Protein AF-A0A392Q254-F1 (afdb_monomer_lite)

Organism: NCBI:txid97028

pLDDT: mean 84.37, std 14.73, range [46.84, 97.69]

Structure (mmCIF, N/CA/C/O backbone):
data_AF-A0A392Q254-F1
#
_entry.id   AF-A0A392Q254-F1
#
loop_
_atom_site.group_PDB
_atom_site.id
_atom_site.type_symbol
_atom_site.label_atom_id
_atom_site.label_alt_id
_atom_site.label_comp_id
_atom_site.label_asym_id
_atom_site.label_entity_id
_atom_site.label_seq_id
_atom_site.pdbx_PDB_ins_code
_atom_site.Cartn_x
_atom_site.Cartn_y
_atom_site.Cartn_z
_atom_site.occupancy
_atom_site.B_iso_or_equiv
_atom_site.auth_seq_id
_atom_site.auth_comp_id
_atom_site.auth_asym_id
_atom_site.auth_atom_id
_atom_site.pdbx_PDB_model_num
ATOM 1 N N . SER A 1 1 ? -41.904 5.767 45.698 1.00 47.25 1 SER A N 1
ATOM 2 C CA . SER A 1 1 ? -41.052 6.092 44.534 1.00 47.25 1 SER A CA 1
ATOM 3 C C . SER A 1 1 ? -41.059 4.931 43.553 1.00 47.25 1 SER A C 1
ATOM 5 O O . SER A 1 1 ? -41.147 3.792 44.000 1.00 47.25 1 SER A O 1
ATOM 7 N N . LYS A 1 2 ? -40.948 5.203 42.249 1.00 46.84 2 LYS A N 1
ATOM 8 C CA . LYS A 1 2 ? -40.449 4.254 41.241 1.00 46.84 2 LYS A CA 1
ATOM 9 C C . LYS A 1 2 ? -39.588 5.047 40.269 1.00 46.84 2 LYS A C 1
ATOM 11 O O . LYS A 1 2 ? -40.100 5.694 39.357 1.00 46.84 2 LYS A O 1
ATOM 16 N N . ASP A 1 3 ? -38.287 5.031 40.512 1.00 54.78 3 ASP A N 1
ATOM 17 C CA . ASP A 1 3 ? -37.317 5.740 39.696 1.00 54.78 3 ASP A CA 1
ATOM 18 C C . ASP A 1 3 ? -37.406 5.288 38.242 1.00 54.78 3 ASP A C 1
ATOM 20 O O . ASP A 1 3 ? -37.226 4.111 37.912 1.00 54.78 3 ASP A O 1
ATOM 24 N N . ARG A 1 4 ? -37.668 6.253 37.355 1.00 59.25 4 ARG A N 1
ATOM 25 C CA . ARG A 1 4 ? -37.505 6.077 35.913 1.00 59.25 4 ARG A CA 1
ATOM 26 C C . ARG A 1 4 ? -36.013 5.901 35.659 1.00 59.25 4 ARG A C 1
ATOM 28 O O . ARG A 1 4 ? -35.321 6.888 35.413 1.00 59.25 4 ARG A O 1
ATOM 35 N N . LYS A 1 5 ? -35.525 4.655 35.778 1.00 60.88 5 LYS A N 1
ATOM 36 C CA . LYS A 1 5 ? -34.145 4.258 35.462 1.00 60.88 5 LYS A CA 1
ATOM 37 C C . LYS A 1 5 ? -33.780 4.927 34.145 1.00 60.88 5 LYS A C 1
ATOM 39 O O . LYS A 1 5 ? -34.353 4.595 33.107 1.00 60.88 5 LYS A O 1
ATOM 44 N N . ARG A 1 6 ? -32.890 5.921 34.211 1.00 59.59 6 ARG A N 1
ATOM 45 C CA . ARG A 1 6 ? -32.468 6.676 33.032 1.00 59.59 6 ARG A CA 1
ATOM 46 C C . ARG A 1 6 ? -31.986 5.661 32.007 1.00 59.59 6 ARG A C 1
ATOM 48 O O . ARG A 1 6 ? -31.076 4.890 32.305 1.00 59.59 6 ARG A O 1
ATOM 55 N N . PHE A 1 7 ? -32.573 5.695 30.812 1.00 58.03 7 PHE A N 1
ATOM 56 C CA . PHE A 1 7 ? -31.972 5.097 2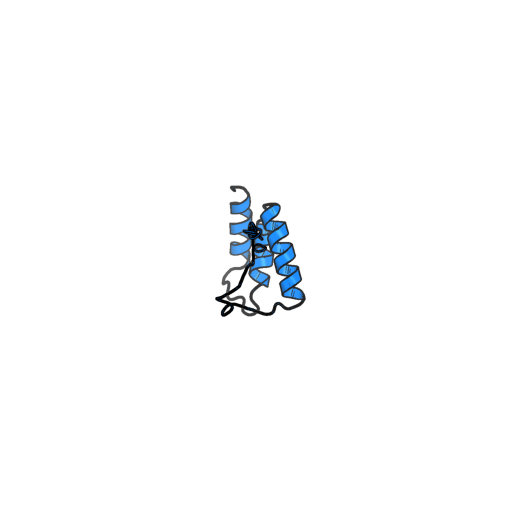9.627 1.00 58.03 7 PHE A CA 1
ATOM 57 C C . PHE A 1 7 ? -30.689 5.879 29.328 1.00 58.03 7 PHE A C 1
ATOM 59 O O . PHE A 1 7 ? -30.638 6.746 28.455 1.00 58.03 7 PHE A O 1
ATOM 66 N N . PHE A 1 8 ? -29.639 5.583 30.093 1.00 60.50 8 PHE A N 1
ATOM 67 C CA . PHE A 1 8 ? -28.274 5.783 29.659 1.00 60.50 8 PHE A CA 1
ATOM 68 C C . PHE A 1 8 ? -28.111 4.886 28.436 1.00 60.50 8 PHE A C 1
ATOM 70 O O . PHE A 1 8 ? -27.793 3.706 28.561 1.00 60.50 8 PHE A O 1
ATOM 77 N N . LYS A 1 9 ? -28.387 5.442 27.250 1.00 62.62 9 LYS A N 1
ATOM 78 C CA . LYS A 1 9 ? -27.873 4.877 26.006 1.00 62.62 9 LYS A CA 1
ATOM 79 C C . LYS A 1 9 ? -26.373 4.730 26.233 1.00 62.62 9 LYS A C 1
ATOM 81 O O . LYS A 1 9 ? -25.694 5.738 26.444 1.00 62.62 9 LYS A O 1
ATOM 86 N N . SER A 1 10 ? -25.886 3.493 26.278 1.00 69.75 10 SER A N 1
ATOM 87 C CA . SER A 1 10 ? -24.453 3.228 26.263 1.00 69.75 10 SER A CA 1
ATOM 88 C C . SER A 1 10 ? -23.854 3.997 25.089 1.00 69.75 10 SER A C 1
ATOM 90 O O . SER A 1 10 ? -24.485 4.126 24.033 1.00 69.75 10 SER A O 1
ATOM 92 N N . LYS A 1 11 ? -22.654 4.559 25.271 1.00 78.44 11 LYS A N 1
ATOM 93 C CA . LYS A 1 11 ? -21.939 5.117 24.121 1.00 78.44 11 LYS A CA 1
ATOM 94 C C . LYS A 1 11 ? -21.789 3.990 23.085 1.00 78.44 11 LYS A C 1
ATOM 96 O O . LYS A 1 11 ? -21.607 2.842 23.489 1.00 78.44 11 LYS A O 1
ATOM 101 N N . PRO A 1 12 ? -21.885 4.269 21.777 1.00 87.44 12 PRO A N 1
ATOM 102 C CA . PRO A 1 12 ? -21.544 3.265 20.782 1.00 87.44 12 PRO A CA 1
AT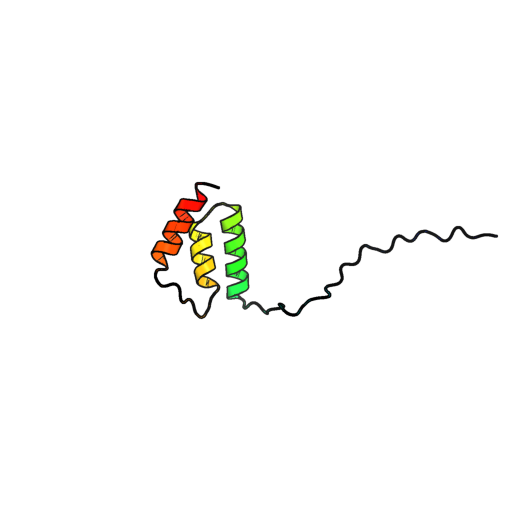OM 103 C C . PRO A 1 12 ? -20.074 2.879 20.987 1.00 87.44 12 PRO A C 1
ATOM 105 O O . PRO A 1 12 ? -19.182 3.716 20.860 1.00 87.44 12 PRO A O 1
ATOM 108 N N . HIS A 1 13 ? -19.842 1.626 21.372 1.00 86.50 13 HIS A N 1
ATOM 109 C CA . HIS A 1 13 ? -18.514 1.063 21.580 1.00 86.50 13 HIS A CA 1
ATOM 110 C C . HIS A 1 13 ? -18.187 0.150 20.399 1.00 86.50 13 HIS A C 1
ATOM 112 O O . HIS A 1 13 ? -18.940 -0.778 20.110 1.00 86.50 13 HIS A O 1
ATOM 118 N N . VAL A 1 14 ? -17.067 0.414 19.729 1.00 91.88 14 VAL A N 1
ATOM 119 C CA . VAL A 1 14 ? -16.491 -0.490 18.727 1.00 91.88 14 VAL A CA 1
ATOM 120 C C . VAL A 1 14 ? -15.481 -1.381 19.442 1.00 91.88 14 VAL A C 1
ATOM 122 O O . VAL A 1 14 ? -14.638 -0.879 20.184 1.00 91.88 14 VAL A O 1
ATOM 125 N N . ILE A 1 15 ? -15.582 -2.692 19.235 1.00 92.50 15 ILE A N 1
ATOM 126 C CA . ILE A 1 15 ? -14.664 -3.695 19.779 1.00 92.50 15 ILE A CA 1
ATOM 127 C C . ILE A 1 15 ? -14.146 -4.511 18.597 1.00 92.50 15 ILE A C 1
ATOM 129 O O . ILE A 1 15 ? -14.938 -5.083 17.849 1.00 92.50 15 ILE A O 1
ATOM 133 N N . PHE A 1 16 ? -12.828 -4.557 18.428 1.00 93.12 16 PHE A N 1
ATOM 134 C CA . PHE A 1 16 ? -12.181 -5.409 17.435 1.00 93.12 16 PHE A CA 1
ATOM 135 C C . PHE A 1 16 ? -12.027 -6.811 18.031 1.00 93.12 16 PHE A C 1
ATOM 137 O O . PHE A 1 16 ? -11.335 -6.979 19.033 1.00 93.12 16 PHE A O 1
ATOM 144 N N . LEU A 1 17 ? -12.735 -7.790 17.461 1.00 95.50 17 LEU A N 1
ATOM 145 C 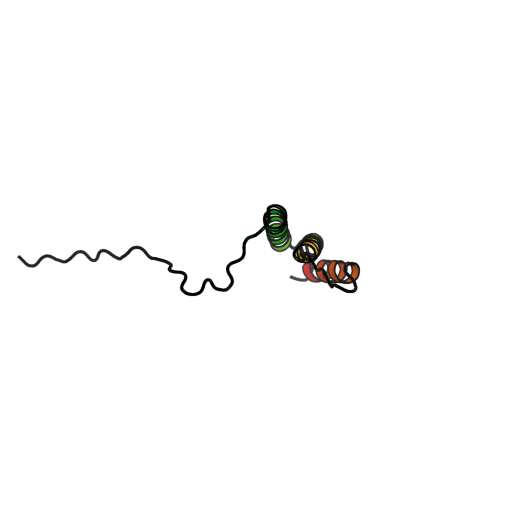CA . LEU A 1 17 ? -12.720 -9.188 17.920 1.00 95.50 17 LEU A CA 1
ATOM 146 C C . LEU A 1 17 ? -11.736 -10.053 17.125 1.00 95.50 17 LEU A C 1
ATOM 148 O O . LEU A 1 17 ? -11.124 -10.950 17.694 1.00 95.50 17 LEU A O 1
ATOM 152 N N . ASP A 1 18 ? -11.563 -9.755 15.836 1.00 93.75 18 ASP A N 1
ATOM 153 C CA . ASP A 1 18 ? -10.453 -10.259 15.034 1.00 93.75 18 ASP A CA 1
ATOM 154 C C . ASP A 1 18 ? -9.410 -9.146 14.878 1.00 93.75 18 ASP A C 1
ATOM 156 O O . ASP A 1 18 ? -9.721 -8.027 14.463 1.00 93.75 18 ASP A O 1
ATOM 160 N N . VAL A 1 19 ? -8.177 -9.473 15.255 1.00 93.31 19 VAL A N 1
ATOM 161 C CA . VAL A 1 19 ? -6.973 -8.651 15.092 1.00 93.31 19 VAL A CA 1
ATOM 162 C C . VAL A 1 19 ? -5.817 -9.473 14.499 1.00 93.31 19 VAL A C 1
ATOM 164 O O . VAL A 1 19 ? -4.683 -9.001 14.474 1.00 93.31 19 VAL A O 1
ATOM 167 N N . GLY A 1 20 ? -6.076 -10.689 14.000 1.00 96.12 20 GLY A N 1
ATOM 168 C CA . GLY A 1 20 ? -5.049 -11.619 13.511 1.00 96.12 20 GLY A CA 1
ATOM 169 C C . GLY A 1 20 ? -4.305 -11.143 12.259 1.00 96.12 20 GLY A C 1
ATOM 170 O O . GLY A 1 20 ? -3.200 -11.600 11.994 1.00 96.12 20 GLY A O 1
ATOM 171 N N . MET A 1 21 ? -4.876 -10.182 11.526 1.00 92.31 21 MET A N 1
ATOM 172 C CA . MET A 1 21 ? -4.255 -9.513 10.372 1.00 92.31 21 MET A CA 1
ATOM 173 C C . MET A 1 21 ? -3.599 -8.163 10.728 1.00 92.31 21 MET A C 1
ATOM 175 O O . MET A 1 21 ? -3.337 -7.347 9.845 1.00 92.31 21 MET A O 1
ATOM 179 N N . THR A 1 22 ? -3.348 -7.889 12.014 1.00 92.88 22 THR A N 1
ATOM 180 C CA . THR A 1 22 ? -2.634 -6.672 12.439 1.00 92.88 22 THR A CA 1
ATOM 181 C C . THR A 1 22 ? -1.176 -6.729 11.992 1.00 92.88 22 THR A C 1
ATOM 183 O O . THR A 1 22 ? -0.469 -7.685 12.300 1.00 92.88 22 THR A O 1
ATOM 186 N N . ALA A 1 23 ? -0.713 -5.682 11.309 1.00 89.88 23 ALA A N 1
ATOM 187 C CA . ALA A 1 23 ? 0.663 -5.554 10.844 1.00 89.88 23 ALA A CA 1
ATOM 188 C C . ALA A 1 23 ? 1.243 -4.181 11.202 1.00 89.88 23 ALA A C 1
ATOM 190 O O . ALA A 1 23 ? 0.555 -3.160 11.124 1.00 89.88 23 ALA A O 1
ATOM 191 N N . GLU A 1 24 ? 2.527 -4.150 11.557 1.00 91.94 24 GLU A N 1
ATOM 192 C CA . GLU A 1 24 ? 3.276 -2.902 11.691 1.00 91.94 24 GLU A CA 1
ATOM 193 C C . GLU A 1 24 ? 3.726 -2.391 10.317 1.00 91.94 24 GLU A C 1
ATOM 195 O O . GLU A 1 24 ? 4.169 -3.155 9.459 1.00 91.94 24 GLU A O 1
ATOM 200 N N . LEU A 1 25 ? 3.632 -1.076 10.114 1.00 91.00 25 LEU A N 1
ATOM 201 C CA . LEU A 1 25 ? 4.044 -0.399 8.885 1.00 91.00 25 LEU A CA 1
ATOM 202 C C . LEU A 1 25 ? 5.310 0.414 9.149 1.00 91.00 25 LEU A C 1
ATOM 204 O O . LEU A 1 25 ? 5.328 1.253 10.056 1.00 91.00 25 LEU A O 1
ATOM 208 N N . SER A 1 26 ? 6.347 0.233 8.328 1.00 92.44 26 SER A N 1
ATOM 209 C CA . SER A 1 26 ? 7.552 1.059 8.437 1.00 92.44 26 SER A CA 1
ATOM 210 C C . SER A 1 26 ? 7.276 2.513 8.024 1.00 92.44 26 SER A C 1
ATOM 212 O O . SER A 1 26 ? 6.242 2.837 7.429 1.00 92.44 26 SER A O 1
ATOM 214 N N . GLY A 1 27 ? 8.212 3.419 8.326 1.00 94.44 27 GLY A N 1
ATOM 215 C CA . GLY A 1 27 ? 8.085 4.836 7.967 1.00 94.44 27 GLY A CA 1
ATOM 216 C C . GLY A 1 27 ? 7.843 5.061 6.468 1.00 94.44 27 GLY A C 1
ATOM 217 O O . GLY A 1 27 ? 6.999 5.880 6.105 1.00 94.44 27 GLY A O 1
ATOM 218 N N . SER A 1 28 ? 8.512 4.287 5.606 1.00 93.12 28 SER A N 1
ATOM 219 C CA . SER A 1 28 ? 8.303 4.313 4.154 1.00 93.12 28 SER A CA 1
ATOM 220 C C . SER A 1 28 ? 6.934 3.770 3.749 1.00 93.12 28 SER A C 1
ATOM 222 O O . SER A 1 28 ? 6.266 4.389 2.925 1.00 93.12 28 SER A O 1
ATOM 224 N N . ASP A 1 29 ? 6.477 2.672 4.355 1.00 93.50 29 ASP A N 1
ATOM 225 C CA . ASP A 1 29 ? 5.209 2.026 3.984 1.00 93.50 29 ASP A CA 1
ATOM 226 C C . ASP A 1 29 ? 4.020 2.940 4.320 1.00 93.50 29 ASP A C 1
ATOM 228 O O . ASP A 1 29 ? 3.097 3.094 3.522 1.00 93.50 29 ASP A O 1
ATOM 232 N N . ARG A 1 30 ? 4.086 3.635 5.466 1.00 95.12 30 ARG A N 1
ATOM 233 C CA . ARG A 1 30 ? 3.092 4.639 5.885 1.00 95.12 30 ARG A CA 1
ATOM 234 C C . ARG A 1 30 ? 2.988 5.810 4.905 1.00 95.12 30 ARG A C 1
ATOM 236 O O . ARG A 1 30 ? 1.880 6.253 4.611 1.00 95.12 30 ARG A O 1
ATOM 243 N N . VAL A 1 31 ? 4.117 6.310 4.398 1.00 96.75 31 VAL A N 1
ATOM 244 C CA . VAL A 1 31 ? 4.141 7.390 3.393 1.00 96.75 31 VAL A CA 1
ATOM 245 C C . VAL A 1 31 ? 3.651 6.879 2.036 1.00 96.75 31 VAL A C 1
ATOM 247 O O . VAL A 1 31 ? 2.835 7.533 1.393 1.00 96.75 31 VAL A O 1
ATOM 250 N N . ASN A 1 32 ? 4.080 5.687 1.622 1.00 96.44 32 ASN A N 1
ATOM 251 C CA . ASN A 1 32 ? 3.699 5.100 0.341 1.00 96.44 32 ASN A CA 1
ATOM 252 C C . ASN A 1 32 ? 2.198 4.756 0.268 1.00 96.44 32 ASN A C 1
ATOM 254 O O . ASN A 1 32 ? 1.564 5.014 -0.752 1.00 96.44 32 ASN A O 1
ATOM 258 N N . LEU A 1 33 ? 1.600 4.261 1.360 1.00 95.56 33 LEU A N 1
ATOM 259 C CA . LEU A 1 33 ? 0.146 4.080 1.476 1.00 95.56 33 LEU A CA 1
ATOM 260 C C . LEU A 1 33 ? -0.611 5.416 1.438 1.00 95.56 33 LEU A C 1
ATOM 262 O O . LEU A 1 33 ? -1.664 5.508 0.809 1.00 95.56 33 LEU A O 1
ATOM 266 N N . LEU A 1 34 ? -0.083 6.468 2.074 1.00 97.31 34 LEU A N 1
ATOM 267 C CA . LEU A 1 34 ? -0.705 7.793 2.046 1.00 97.31 34 LEU A CA 1
ATOM 268 C C . L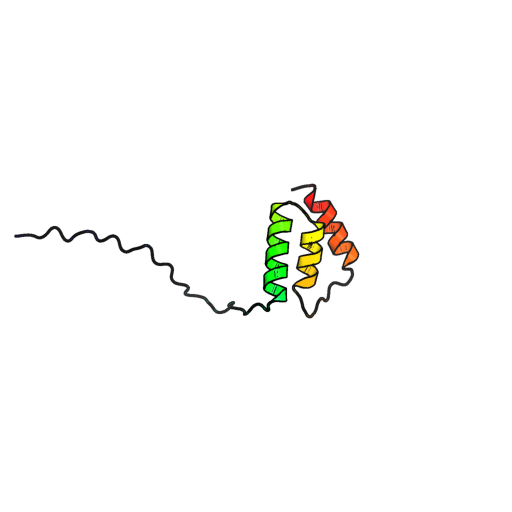EU A 1 34 ? -0.729 8.384 0.626 1.00 97.31 34 LEU A C 1
ATOM 270 O O . LEU A 1 34 ? -1.760 8.915 0.211 1.00 97.31 34 LEU A O 1
ATOM 274 N N . GLU A 1 35 ? 0.366 8.271 -0.133 1.00 97.69 35 GLU A N 1
ATOM 275 C CA . GLU A 1 35 ? 0.383 8.705 -1.537 1.00 97.69 35 GLU A CA 1
ATOM 276 C C . GLU A 1 35 ? -0.455 7.794 -2.445 1.00 97.69 35 GLU A C 1
ATOM 278 O O . GLU A 1 35 ? -1.144 8.312 -3.322 1.00 97.69 35 GLU A O 1
ATOM 283 N N . PHE A 1 36 ? -0.516 6.480 -2.189 1.00 95.62 36 PHE A N 1
ATOM 284 C CA . PHE A 1 36 ? -1.433 5.573 -2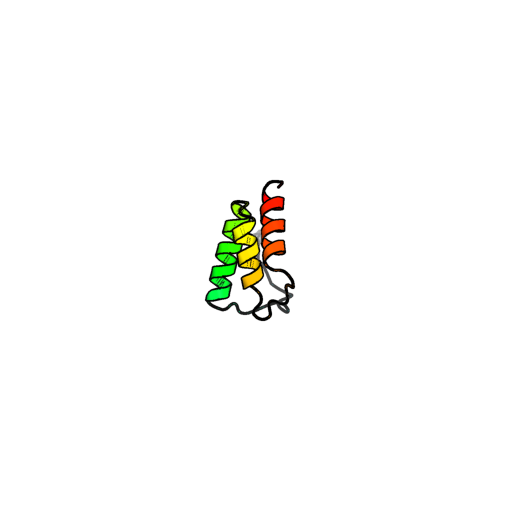.890 1.00 95.62 36 PHE A CA 1
ATOM 285 C C . PHE A 1 36 ? -2.895 6.030 -2.769 1.00 95.62 36 PHE A C 1
ATOM 287 O O . PHE A 1 36 ? -3.566 6.226 -3.782 1.00 95.62 36 PHE A O 1
ATOM 294 N N . PHE A 1 37 ? -3.388 6.277 -1.550 1.00 96.12 37 PHE A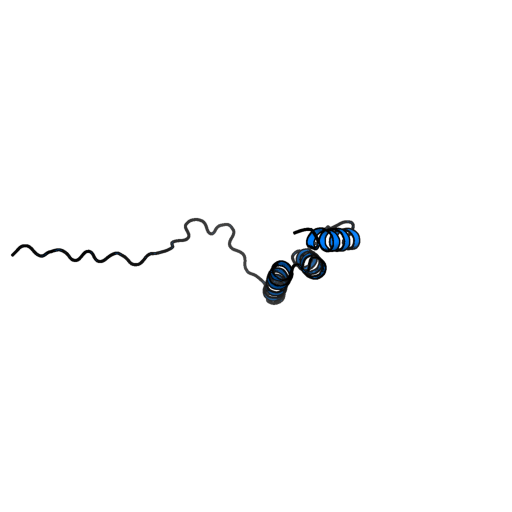 N 1
ATOM 295 C CA . PHE A 1 37 ? -4.772 6.726 -1.356 1.00 96.12 37 PHE A CA 1
ATOM 296 C C . PHE A 1 37 ? -5.036 8.115 -1.960 1.00 96.12 37 PHE A C 1
ATOM 298 O O . PHE A 1 37 ? -6.109 8.338 -2.522 1.00 96.12 37 PHE A O 1
ATOM 305 N N . LYS A 1 38 ? -4.059 9.034 -1.920 1.00 96.88 38 LYS A N 1
ATOM 306 C CA . LYS A 1 38 ? -4.150 10.330 -2.619 1.00 96.88 38 LYS A CA 1
ATOM 307 C C . LYS A 1 38 ? -4.210 10.170 -4.140 1.00 96.88 38 LYS A C 1
ATOM 309 O O . LYS A 1 38 ? -4.944 10.914 -4.783 1.00 96.88 38 LYS A O 1
ATOM 314 N N . ALA A 1 39 ? -3.450 9.236 -4.710 1.00 94.88 39 ALA A N 1
ATOM 315 C CA . ALA A 1 39 ? -3.442 8.955 -6.142 1.00 94.88 39 ALA A CA 1
ATOM 316 C C . ALA A 1 39 ? -4.781 8.355 -6.597 1.00 94.88 39 ALA A C 1
ATOM 318 O O . ALA A 1 39 ? -5.404 8.884 -7.516 1.00 94.88 39 ALA A O 1
ATOM 319 N N . VAL A 1 40 ? -5.290 7.344 -5.880 1.00 92.38 40 VAL A N 1
ATOM 320 C CA . VAL A 1 40 ? -6.620 6.752 -6.121 1.00 92.38 40 VAL A CA 1
ATOM 321 C C . VAL A 1 40 ? -7.722 7.815 -6.046 1.00 92.38 40 VAL A C 1
ATOM 323 O O . VAL A 1 40 ? -8.523 7.929 -6.971 1.00 92.38 40 VAL A O 1
ATOM 326 N N . ALA A 1 41 ? -7.723 8.665 -5.012 1.00 94.50 41 ALA A N 1
ATOM 327 C CA . ALA A 1 41 ? -8.701 9.751 -4.865 1.00 94.50 41 ALA A CA 1
ATOM 328 C C . ALA A 1 41 ? -8.627 10.825 -5.974 1.00 94.50 41 ALA A C 1
ATOM 330 O O . ALA A 1 41 ? -9.579 11.582 -6.158 1.00 94.50 41 ALA A O 1
ATOM 331 N N . ARG A 1 42 ? -7.513 10.897 -6.715 1.00 93.94 42 ARG A N 1
ATOM 332 C CA . ARG A 1 42 ? -7.289 11.807 -7.853 1.00 93.94 42 ARG A CA 1
ATOM 333 C C . ARG A 1 42 ? -7.419 11.129 -9.220 1.00 93.94 42 ARG A C 1
ATOM 335 O O . ARG A 1 42 ? -7.236 11.809 -10.224 1.00 93.94 42 ARG A O 1
ATOM 342 N N . ARG A 1 43 ? -7.715 9.822 -9.267 1.00 91.56 43 ARG A N 1
ATOM 343 C CA . ARG A 1 43 ? -7.683 8.980 -10.483 1.00 91.56 43 ARG A CA 1
ATOM 344 C C . ARG A 1 43 ? -6.302 8.921 -11.162 1.00 91.56 43 ARG A C 1
ATOM 346 O O . ARG A 1 43 ? -6.189 8.626 -12.347 1.00 91.56 43 ARG A O 1
ATOM 353 N N . ASP A 1 44 ? -5.231 9.151 -10.403 1.00 92.81 44 ASP A N 1
ATOM 354 C CA . ASP A 1 44 ? -3.852 9.022 -10.881 1.00 92.81 44 ASP A CA 1
ATOM 355 C C . ASP A 1 44 ? -3.413 7.548 -10.860 1.00 92.81 44 ASP A C 1
ATOM 357 O O . ASP A 1 44 ? -2.775 7.063 -9.921 1.00 92.81 44 ASP A O 1
ATOM 361 N N . GLY A 1 45 ? -3.778 6.825 -11.922 1.00 92.31 45 GLY A N 1
ATOM 362 C CA . GLY A 1 45 ? -3.437 5.412 -12.098 1.00 92.31 45 GLY A CA 1
ATOM 363 C C . GLY A 1 45 ? -1.934 5.134 -12.165 1.00 92.31 45 GLY A C 1
ATOM 364 O O . GLY A 1 45 ? -1.501 4.050 -11.777 1.00 92.31 45 GLY A O 1
ATOM 365 N N . ARG A 1 46 ? -1.122 6.113 -12.593 1.00 94.38 46 ARG A N 1
ATOM 366 C CA . ARG A 1 46 ? 0.339 5.979 -12.656 1.00 94.38 46 ARG A CA 1
ATOM 367 C C . ARG A 1 46 ? 0.930 5.968 -11.252 1.00 94.38 46 ARG A C 1
ATOM 369 O O . ARG A 1 46 ? 1.558 4.981 -10.871 1.00 94.38 46 ARG A O 1
ATOM 376 N N . THR A 1 47 ? 0.681 7.014 -10.464 1.00 95.06 47 THR A N 1
ATOM 377 C CA . THR A 1 47 ? 1.202 7.094 -9.092 1.00 95.06 47 THR A CA 1
ATOM 378 C C . THR A 1 47 ? 0.629 5.969 -8.228 1.00 95.06 47 THR A C 1
ATOM 380 O O . THR A 1 47 ? 1.362 5.381 -7.433 1.00 95.06 47 THR A O 1
ATOM 383 N N . ALA A 1 48 ? -0.639 5.583 -8.425 1.00 94.50 48 ALA A N 1
ATOM 384 C CA . ALA A 1 48 ? -1.237 4.441 -7.733 1.00 94.50 48 ALA A CA 1
ATOM 385 C C . ALA A 1 48 ? -0.510 3.115 -8.046 1.00 94.50 48 ALA A C 1
ATOM 387 O O . ALA A 1 48 ? -0.162 2.370 -7.124 1.00 94.50 48 ALA A O 1
ATOM 388 N N . ALA A 1 49 ? -0.216 2.827 -9.319 1.00 93.50 49 ALA A N 1
ATOM 389 C CA . ALA A 1 49 ? 0.525 1.629 -9.717 1.00 93.50 49 ALA A CA 1
ATOM 390 C C . ALA A 1 49 ? 1.965 1.628 -9.184 1.00 93.50 49 ALA A C 1
ATOM 392 O O . ALA A 1 49 ? 2.422 0.639 -8.609 1.00 93.50 49 ALA A O 1
ATOM 393 N N . GLU A 1 50 ? 2.666 2.757 -9.310 1.00 94.38 50 GLU A N 1
ATOM 394 C CA . GLU A 1 50 ? 4.029 2.930 -8.804 1.00 94.38 50 GLU A CA 1
ATOM 395 C C . GLU A 1 50 ? 4.086 2.793 -7.275 1.00 94.38 50 GLU A C 1
ATOM 397 O O . GLU A 1 50 ? 5.040 2.230 -6.740 1.00 94.38 50 GLU A O 1
ATOM 402 N N . CYS A 1 51 ? 3.081 3.282 -6.541 1.00 94.81 51 CYS A N 1
ATOM 403 C CA . CYS A 1 51 ? 2.958 3.037 -5.103 1.00 94.81 51 CYS A CA 1
ATOM 404 C C . CYS A 1 51 ? 2.653 1.566 -4.792 1.00 94.81 51 CYS A C 1
ATOM 406 O O . CYS A 1 51 ? 3.271 1.016 -3.886 1.00 94.81 51 CYS A O 1
ATOM 408 N N . THR A 1 52 ? 1.785 0.893 -5.553 1.00 93.19 52 THR A N 1
ATOM 409 C CA . THR A 1 52 ? 1.477 -0.535 -5.329 1.00 93.19 52 THR A CA 1
ATOM 410 C C . THR A 1 52 ? 2.714 -1.416 -5.509 1.00 93.19 52 THR A C 1
ATOM 412 O O . THR A 1 52 ? 2.989 -2.277 -4.674 1.00 93.19 52 THR A O 1
ATOM 415 N N . LEU A 1 53 ? 3.526 -1.154 -6.539 1.00 93.75 53 LEU A N 1
ATOM 416 C CA . LEU A 1 53 ? 4.802 -1.848 -6.747 1.00 93.75 53 LEU A CA 1
ATOM 417 C C . LEU A 1 53 ? 5.779 -1.645 -5.575 1.00 93.75 53 LEU A C 1
ATOM 419 O O . LEU A 1 53 ? 6.504 -2.573 -5.230 1.00 93.75 53 LEU A O 1
ATOM 423 N N . ARG A 1 54 ? 5.757 -0.467 -4.935 1.00 93.06 54 ARG A N 1
ATOM 424 C CA . ARG A 1 54 ? 6.572 -0.123 -3.755 1.00 93.06 54 ARG A CA 1
ATOM 425 C C . ARG A 1 54 ? 6.077 -0.721 -2.428 1.00 93.06 54 ARG A C 1
ATOM 427 O O . ARG A 1 54 ? 6.796 -0.608 -1.443 1.00 93.06 54 ARG A O 1
ATOM 434 N N . LEU A 1 55 ? 4.888 -1.336 -2.366 1.00 86.69 55 LEU A N 1
ATOM 435 C CA . LEU A 1 55 ? 4.371 -1.943 -1.124 1.00 86.69 55 LEU A CA 1
ATOM 436 C C . LEU A 1 55 ? 4.986 -3.313 -0.799 1.00 86.69 55 LEU A C 1
ATOM 438 O O . LEU A 1 55 ? 4.999 -3.696 0.368 1.00 86.69 55 LEU A O 1
ATOM 442 N N . SER A 1 56 ? 5.494 -4.051 -1.793 1.00 78.75 56 SER A N 1
ATOM 443 C CA . SER A 1 56 ? 6.196 -5.315 -1.542 1.00 78.75 56 SER A CA 1
ATOM 444 C C . SER A 1 56 ? 7.702 -5.097 -1.495 1.00 78.75 56 SER A C 1
ATOM 446 O O . SER A 1 56 ? 8.292 -4.591 -2.447 1.00 78.75 56 SER A O 1
ATOM 448 N N . LYS A 1 57 ? 8.336 -5.562 -0.413 1.00 70.44 57 LYS A N 1
ATOM 449 C CA . LYS A 1 57 ? 9.801 -5.692 -0.327 1.00 70.44 57 LYS A CA 1
ATOM 450 C C . LYS A 1 57 ? 10.331 -6.796 -1.254 1.00 70.44 57 LYS A C 1
ATOM 452 O O . LYS A 1 57 ? 11.476 -6.736 -1.684 1.00 70.44 57 LYS A O 1
ATOM 457 N N . GLU A 1 58 ? 9.477 -7.758 -1.599 1.00 78.69 58 GLU A N 1
ATOM 458 C CA . GLU A 1 58 ? 9.740 -8.879 -2.503 1.00 78.69 58 GLU A CA 1
ATOM 459 C C . GLU A 1 58 ? 8.819 -8.736 -3.730 1.00 78.69 58 GLU A C 1
ATOM 461 O O . GLU A 1 58 ? 7.800 -9.415 -3.878 1.00 78.69 58 GLU A O 1
ATOM 466 N N . GLN A 1 59 ? 9.101 -7.736 -4.572 1.00 80.81 59 GLN A N 1
ATOM 467 C CA . GLN A 1 59 ? 8.241 -7.351 -5.697 1.00 80.81 59 GLN A CA 1
ATOM 468 C C . GLN A 1 59 ? 8.462 -8.255 -6.923 1.00 80.81 59 GLN A C 1
ATOM 470 O O . GLN A 1 59 ? 9.227 -7.931 -7.828 1.00 80.81 59 GLN A O 1
ATOM 475 N N . SER A 1 60 ? 7.776 -9.400 -6.956 1.00 86.50 60 SER A N 1
ATOM 476 C CA . SER A 1 60 ? 7.892 -10.432 -8.002 1.00 86.50 60 SER A CA 1
ATOM 477 C C . SER A 1 60 ? 7.187 -10.110 -9.333 1.00 86.50 60 SER A C 1
ATOM 479 O O . SER A 1 60 ? 7.056 -10.989 -10.186 1.00 86.50 60 SER A O 1
ATOM 481 N N . CYS A 1 61 ? 6.728 -8.870 -9.545 1.00 91.12 61 CYS A N 1
ATOM 482 C CA . CYS A 1 61 ? 6.053 -8.462 -10.779 1.00 91.12 61 CYS A CA 1
ATOM 483 C C . CYS A 1 61 ? 6.966 -8.647 -12.017 1.00 91.12 61 CYS A C 1
ATOM 485 O O . CYS A 1 61 ? 7.983 -7.958 -12.123 1.00 91.12 61 CYS A O 1
ATOM 487 N N . PRO A 1 62 ? 6.614 -9.516 -12.990 1.00 91.94 62 PRO A N 1
ATOM 488 C CA . PRO A 1 62 ? 7.506 -9.864 -14.103 1.00 91.94 62 PRO A CA 1
ATOM 489 C C . PRO A 1 62 ? 7.641 -8.753 -15.154 1.00 91.94 62 PRO A C 1
ATOM 491 O O . PRO A 1 62 ? 8.587 -8.758 -15.938 1.00 91.94 62 PRO A O 1
ATOM 494 N N . ASN A 1 63 ? 6.711 -7.791 -15.189 1.00 93.94 63 ASN A N 1
ATOM 495 C CA . ASN A 1 63 ? 6.821 -6.595 -16.023 1.00 93.94 63 ASN A CA 1
ATOM 496 C C . ASN A 1 63 ? 6.204 -5.369 -15.315 1.00 93.94 63 ASN A C 1
ATOM 498 O O . ASN A 1 63 ? 5.044 -5.022 -15.564 1.00 93.94 63 ASN A O 1
ATOM 502 N N . PRO A 1 64 ? 6.975 -4.677 -14.453 1.00 92.56 64 PRO A N 1
ATOM 503 C CA . PRO A 1 64 ? 6.497 -3.499 -13.730 1.00 92.56 64 PRO A CA 1
ATOM 504 C C . PRO A 1 64 ? 6.072 -2.340 -14.644 1.00 92.56 64 PRO A C 1
ATOM 506 O O . PRO A 1 64 ? 5.203 -1.560 -14.266 1.00 92.56 64 PRO A O 1
ATOM 509 N N . LYS A 1 65 ? 6.637 -2.233 -15.858 1.00 92.44 65 LYS A N 1
ATOM 510 C CA . LYS A 1 65 ? 6.269 -1.189 -16.832 1.00 92.44 65 LYS A CA 1
ATOM 511 C C . LYS A 1 65 ? 4.857 -1.407 -17.369 1.00 92.44 65 LYS A C 1
ATOM 513 O O . LYS A 1 65 ? 4.021 -0.522 -17.222 1.00 92.44 65 LYS A O 1
ATOM 518 N N . ALA A 1 66 ? 4.568 -2.609 -17.870 1.00 92.75 66 ALA A N 1
ATOM 519 C CA . ALA A 1 66 ? 3.234 -2.962 -18.359 1.00 92.75 66 ALA A CA 1
ATOM 520 C C . ALA A 1 66 ? 2.163 -2.880 -17.254 1.00 92.75 66 ALA A C 1
ATOM 522 O O . ALA A 1 66 ? 1.020 -2.525 -17.531 1.00 92.75 66 ALA A O 1
ATOM 523 N N . TYR A 1 67 ? 2.529 -3.148 -15.994 1.00 91.62 67 TYR A N 1
ATOM 524 C CA . TYR A 1 67 ? 1.640 -2.943 -14.846 1.00 91.62 67 TYR A CA 1
ATOM 525 C C . TYR A 1 67 ? 1.267 -1.461 -14.646 1.00 91.62 67 TYR A C 1
ATOM 527 O O . TYR A 1 67 ? 0.087 -1.138 -14.508 1.00 91.62 67 TYR A O 1
ATOM 535 N N . ILE A 1 68 ? 2.252 -0.552 -14.688 1.00 92.25 68 ILE A N 1
ATOM 536 C CA . ILE A 1 68 ? 2.022 0.901 -14.587 1.00 92.25 68 ILE A CA 1
ATOM 537 C C . ILE A 1 68 ? 1.232 1.419 -15.794 1.00 92.25 68 ILE A C 1
ATOM 539 O O . ILE A 1 68 ? 0.300 2.202 -15.626 1.00 92.25 68 ILE A O 1
ATOM 543 N N . GLU A 1 69 ? 1.580 0.978 -17.003 1.00 89.75 69 GLU A N 1
ATOM 544 C CA . GLU A 1 69 ? 0.916 1.370 -18.251 1.00 89.75 69 GLU A CA 1
ATOM 545 C C . GLU A 1 69 ? -0.549 0.910 -18.286 1.00 89.75 69 GLU A C 1
ATOM 547 O O . GLU A 1 69 ? -1.431 1.713 -18.590 1.00 89.75 69 GLU A O 1
ATOM 552 N N . GLY A 1 70 ? -0.831 -0.337 -17.894 1.00 84.38 70 GLY A N 1
ATOM 553 C CA . GLY A 1 70 ? -2.192 -0.863 -17.794 1.00 84.38 70 GLY A CA 1
ATOM 554 C C . GLY A 1 70 ? -3.053 -0.074 -16.805 1.00 84.38 70 GLY A C 1
ATOM 555 O O . GLY A 1 70 ? -4.136 0.387 -17.165 1.00 84.38 70 GLY A O 1
ATOM 556 N N . LEU A 1 71 ? -2.558 0.157 -15.584 1.00 78.75 71 LEU A N 1
ATOM 557 C CA . LEU A 1 71 ? -3.295 0.930 -14.578 1.00 78.75 71 LEU A CA 1
ATOM 558 C C . LEU A 1 71 ? -3.518 2.387 -15.006 1.00 78.75 71 LEU A C 1
ATOM 560 O O . LEU A 1 71 ? -4.648 2.870 -14.932 1.00 78.75 71 LEU A O 1
ATOM 564 N N . PHE A 1 72 ? -2.490 3.052 -15.542 1.00 76.19 72 PHE A N 1
ATOM 565 C CA . PHE A 1 72 ? -2.587 4.405 -16.101 1.00 76.19 72 PHE A CA 1
ATOM 566 C C . PHE A 1 72 ? -3.681 4.523 -17.175 1.00 76.19 72 PHE A C 1
ATOM 568 O O . PHE A 1 72 ? -4.459 5.479 -17.153 1.00 76.19 72 PHE A O 1
ATOM 575 N N . LEU A 1 73 ? -3.793 3.540 -18.076 1.00 64.69 73 LEU A N 1
ATOM 576 C CA . LEU A 1 73 ? -4.852 3.509 -19.089 1.00 64.69 73 LEU A CA 1
ATOM 577 C C . LEU A 1 73 ? -6.237 3.235 -18.474 1.00 64.69 73 LEU A C 1
ATOM 579 O O . LEU A 1 73 ? -7.205 3.895 -18.848 1.00 64.69 73 LEU A O 1
ATOM 583 N N . THR A 1 74 ? -6.354 2.330 -17.494 1.00 65.88 74 THR A N 1
ATOM 584 C CA . THR A 1 74 ? -7.656 2.031 -16.857 1.00 65.88 74 THR A CA 1
ATOM 585 C C . THR A 1 74 ? -8.219 3.171 -16.007 1.00 65.88 74 THR A C 1
ATOM 587 O O . THR A 1 74 ? -9.433 3.358 -15.994 1.00 65.88 74 THR A O 1
ATOM 590 N N . SER A 1 75 ? -7.387 3.980 -15.339 1.00 60.91 75 SER A N 1
ATOM 591 C CA . SER A 1 75 ? -7.872 5.096 -14.505 1.00 60.91 75 SER A CA 1
ATOM 592 C C . SER A 1 75 ? -8.469 6.270 -15.293 1.00 60.91 75 SER A C 1
ATOM 594 O O . SER A 1 75 ? -9.032 7.176 -14.688 1.00 60.91 75 SER A O 1
ATOM 596 N N . HIS A 1 76 ? -8.410 6.238 -16.628 1.00 55.88 76 HIS A N 1
ATOM 597 C CA . HIS A 1 76 ? -9.162 7.146 -17.500 1.00 55.88 76 HIS A CA 1
ATOM 598 C C . HIS A 1 76 ? -10.584 6.636 -17.829 1.00 55.88 76 HIS A C 1
ATOM 600 O O . HIS A 1 76 ? -11.342 7.347 -18.485 1.00 55.88 76 HIS A O 1
ATOM 606 N N . MET A 1 77 ? -10.961 5.426 -17.387 1.00 48.38 77 MET A N 1
ATOM 607 C CA . MET A 1 77 ? -12.271 4.795 -17.637 1.00 48.38 77 MET A CA 1
ATOM 608 C C . MET A 1 77 ? -13.070 4.471 -16.354 1.00 48.38 77 MET A C 1
ATOM 610 O O . MET A 1 77 ? -14.047 3.724 -16.410 1.00 48.38 77 MET A O 1
ATOM 614 N N . LEU A 1 78 ? -12.680 5.054 -15.212 1.00 49.41 78 LEU A N 1
ATOM 615 C CA . LEU A 1 78 ? -13.413 5.062 -13.934 1.00 49.41 78 LEU A CA 1
ATOM 616 C C . LEU A 1 78 ? -13.574 6.502 -13.450 1.00 49.41 78 LEU A C 1
ATOM 618 O O . LEU A 1 78 ? -12.581 7.253 -13.523 1.00 49.41 78 LEU A O 1
#

InterPro domains:
  IPR052402 ADCK protein kinase [PTHR45890] (3-69)

Secondary structure (DSSP, 8-state):
-------------------TT-----HHHHHHHHHHHHHHHTT-HHHHHHHHHHT-SS---S-HHHHHHHHHHHTT--

Sequence (78 aa):
SKDRKRFFKSKPHVIFLDVGMTAELSGSDRVNLLEFFKAVARRDGRTAAECTLRLSKEQSCPNPKAYIEGLFLTSHML

Radius of gyration: 21.98 Å; chains: 1; bounding box: 51×23×64 Å

Foldseek 3Di:
DDDPPDPPPDDDDDDDPDPVPPDDADPVLVVLVVQLVVCVVVLNQQSVLVSVQVNDPPRPPPDSPVSSVVSNVVSVVD